Protein AF-A0A914LD58-F1 (afdb_monomer)

Radius of gyration: 24.3 Å; Cα contacts (8 Å, |Δi|>4): 26; chains: 1; bounding box: 59×43×50 Å

Foldseek 3Di:
DVVVCVVVLVPDPVSVVVCVCVVDPVSVVVVVVVVVVVVVVVVPPPPPVVVVVVVVVVVVVVLVVVLVVLVVCLVPVPPPPDDNVVSVVVSVVVVVVSVVVVVVVVVVVVVVVVVVVD

Organism: Meloidogyne incognita (NCBI:txid6306)

Sequence (118 aa):
MYWIIQPIISKSALVTELTYKFAGFERFSSLLFDSLLGILIINSIPTEWQLIENFWKIVFLSIEQLENVINWLTQNPAGLKLNDALNTFLSNFFLYHIHLWKCKEQHIYLHYNILLWI

Structure (mmCIF, N/CA/C/O backbone):
data_AF-A0A914LD58-F1
#
_entry.id   AF-A0A914LD58-F1
#
loop_
_atom_site.group_PDB
_atom_site.id
_atom_site.type_symbol
_atom_site.label_atom_id
_atom_site.label_alt_id
_atom_site.label_comp_id
_atom_site.label_asym_id
_atom_site.label_entity_id
_atom_site.label_seq_id
_atom_site.pdbx_PDB_ins_code
_atom_site.Cartn_x
_atom_site.Cartn_y
_atom_site.Cartn_z
_atom_site.occupancy
_atom_site.B_iso_or_equiv
_atom_site.auth_seq_id
_atom_site.auth_comp_id
_atom_site.auth_asym_id
_atom_site.auth_atom_id
_atom_site.pdbx_PDB_model_num
ATOM 1 N N . MET A 1 1 ? 29.701 -25.593 -34.866 1.00 51.44 1 MET A N 1
ATOM 2 C CA . MET A 1 1 ? 29.161 -25.282 -33.522 1.00 51.44 1 MET A CA 1
ATOM 3 C C . MET A 1 1 ? 27.792 -24.599 -33.587 1.00 51.44 1 MET A C 1
ATOM 5 O O . MET A 1 1 ? 26.864 -25.119 -32.993 1.00 51.44 1 MET A O 1
ATOM 9 N N . TYR A 1 2 ? 27.616 -23.524 -34.367 1.00 51.66 2 TYR A N 1
ATOM 10 C CA . TYR A 1 2 ? 26.344 -22.779 -34.498 1.00 51.66 2 TYR A CA 1
ATOM 11 C C . TYR A 1 2 ? 25.116 -23.631 -34.901 1.00 51.66 2 TYR A C 1
ATOM 13 O O . TYR A 1 2 ? 24.063 -23.547 -34.278 1.00 51.66 2 TYR A O 1
ATOM 21 N N . TRP A 1 3 ? 25.274 -24.530 -35.876 1.00 49.47 3 TRP A N 1
ATOM 22 C CA . TRP A 1 3 ? 24.200 -25.398 -36.387 1.00 49.47 3 TRP A CA 1
ATOM 23 C C . TRP A 1 3 ? 23.708 -26.474 -35.404 1.00 49.47 3 TRP A C 1
ATOM 25 O O . TRP A 1 3 ? 22.612 -26.995 -35.569 1.00 49.47 3 TRP A O 1
ATOM 35 N N . ILE A 1 4 ? 24.493 -26.788 -34.368 1.00 63.50 4 ILE A N 1
ATOM 36 C CA . ILE A 1 4 ? 24.146 -27.808 -33.363 1.00 63.50 4 ILE A CA 1
ATOM 37 C C . ILE A 1 4 ? 23.262 -27.205 -32.259 1.00 63.50 4 ILE A C 1
ATOM 39 O O . ILE A 1 4 ? 22.416 -27.891 -31.694 1.00 63.50 4 ILE A O 1
ATOM 43 N N . ILE A 1 5 ? 23.425 -25.908 -31.971 1.00 60.59 5 ILE A N 1
ATOM 44 C CA . ILE A 1 5 ? 22.775 -25.231 -30.836 1.00 60.59 5 ILE A CA 1
ATOM 45 C C . ILE A 1 5 ? 21.430 -24.599 -31.247 1.00 60.59 5 ILE A C 1
ATOM 47 O O . ILE A 1 5 ? 20.517 -24.497 -30.432 1.00 60.59 5 ILE A O 1
ATOM 51 N N . GLN A 1 6 ? 21.261 -24.241 -32.525 1.00 64.69 6 GLN A N 1
ATOM 52 C CA . GLN A 1 6 ? 20.013 -23.700 -33.091 1.00 64.69 6 GLN A CA 1
ATOM 53 C C . GLN A 1 6 ? 18.728 -24.475 -32.721 1.00 64.69 6 GLN A C 1
ATOM 55 O O . GLN A 1 6 ? 17.790 -23.857 -32.209 1.00 64.69 6 GLN A O 1
ATOM 60 N N . PRO A 1 7 ? 18.654 -25.812 -32.878 1.00 63.00 7 P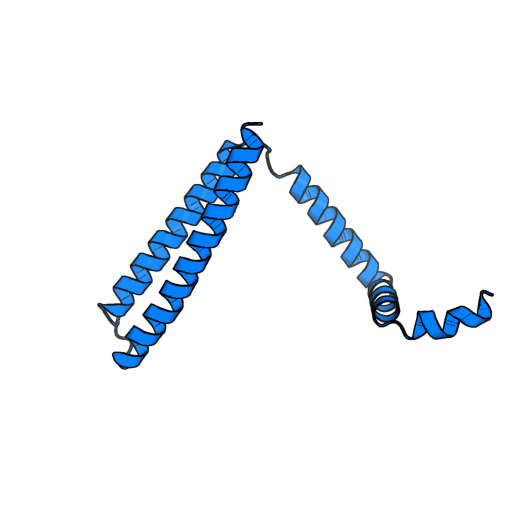RO A N 1
ATOM 61 C CA . PRO A 1 7 ? 17.446 -26.556 -32.519 1.00 63.00 7 PRO A CA 1
ATOM 62 C C . PRO A 1 7 ? 17.159 -26.554 -31.007 1.00 63.00 7 PRO A C 1
ATOM 64 O O . PRO A 1 7 ? 15.997 -26.615 -30.611 1.00 63.00 7 PRO A O 1
ATOM 67 N N . ILE A 1 8 ? 18.185 -26.428 -30.158 1.00 63.69 8 ILE A N 1
ATOM 68 C CA . ILE A 1 8 ? 18.050 -26.366 -28.691 1.00 63.69 8 ILE A CA 1
ATOM 69 C C . ILE A 1 8 ? 17.521 -24.992 -28.258 1.00 63.69 8 ILE A C 1
ATOM 71 O O . ILE A 1 8 ? 16.621 -24.909 -27.425 1.00 63.69 8 ILE A O 1
ATOM 75 N N . ILE A 1 9 ? 18.024 -23.920 -28.877 1.00 59.56 9 ILE A N 1
ATOM 76 C CA . ILE A 1 9 ? 17.591 -22.536 -28.633 1.00 59.56 9 ILE A CA 1
ATOM 77 C C . ILE A 1 9 ? 16.121 -22.351 -29.035 1.00 59.56 9 ILE A C 1
ATOM 79 O O . ILE A 1 9 ? 15.355 -21.762 -28.280 1.00 59.56 9 ILE A O 1
ATOM 83 N N . SER A 1 10 ? 15.694 -22.917 -30.168 1.00 60.00 10 SER A N 1
ATOM 84 C CA . SER A 1 10 ? 14.310 -22.790 -30.661 1.00 60.00 10 SER A CA 1
ATOM 85 C C . SER A 1 10 ? 13.243 -23.494 -29.805 1.00 60.00 10 SER A C 1
ATOM 87 O O . SER A 1 10 ? 12.074 -23.122 -29.867 1.00 60.00 10 SER A O 1
ATOM 89 N N . LYS A 1 11 ? 13.631 -24.488 -28.990 1.00 66.75 11 LYS A N 1
ATOM 90 C CA . LYS A 1 11 ? 12.726 -25.215 -28.077 1.00 66.75 11 LYS A CA 1
ATOM 91 C C . LYS A 1 11 ? 12.609 -24.577 -26.693 1.00 66.75 11 LYS A C 1
ATOM 93 O O . LYS A 1 11 ? 11.804 -25.027 -25.881 1.00 66.75 11 LYS A O 1
ATOM 98 N N . SER A 1 12 ? 13.423 -23.567 -26.398 1.00 77.00 12 SER A N 1
ATOM 99 C CA . SER A 1 12 ? 13.354 -22.850 -25.131 1.00 77.00 12 SER A CA 1
ATOM 100 C C . SER A 1 12 ? 12.117 -21.958 -25.114 1.00 77.00 12 SER A C 1
ATOM 102 O O . SER A 1 12 ? 12.010 -21.038 -25.923 1.00 77.00 12 SER A O 1
ATOM 104 N N . ALA A 1 13 ? 11.215 -22.193 -24.158 1.00 76.94 13 ALA A N 1
ATOM 105 C CA . ALA A 1 13 ? 10.012 -21.383 -23.966 1.00 76.94 13 ALA A CA 1
ATOM 106 C C . ALA A 1 13 ? 10.330 -19.881 -23.847 1.00 76.94 13 ALA A C 1
ATOM 108 O O . ALA A 1 13 ? 9.596 -19.057 -24.380 1.00 76.94 13 ALA A O 1
ATOM 109 N N . LEU A 1 14 ? 11.472 -19.530 -23.241 1.00 75.44 14 LEU A N 1
ATOM 110 C CA . LEU A 1 14 ? 11.944 -18.147 -23.142 1.00 75.44 14 LEU A CA 1
ATOM 111 C C . LEU A 1 14 ? 12.291 -17.543 -24.503 1.00 75.44 14 LEU A C 1
ATOM 113 O O . LEU A 1 14 ? 12.013 -16.375 -24.748 1.00 75.44 14 LEU A O 1
ATOM 117 N N . VAL A 1 15 ? 12.895 -18.320 -25.401 1.00 76.69 15 VAL A N 1
ATOM 118 C CA . VAL A 1 15 ? 13.236 -17.839 -26.746 1.00 76.69 15 VAL A CA 1
ATOM 119 C C . VAL A 1 15 ? 11.965 -17.684 -27.566 1.00 76.69 15 VAL A C 1
ATOM 121 O O . VAL A 1 15 ? 11.799 -16.672 -28.238 1.00 76.69 15 VAL A O 1
ATOM 124 N N . THR A 1 16 ? 11.026 -18.625 -27.463 1.00 79.06 16 THR A N 1
ATOM 125 C CA . THR A 1 16 ? 9.718 -18.497 -28.112 1.00 79.06 16 THR A CA 1
ATOM 126 C C . THR A 1 16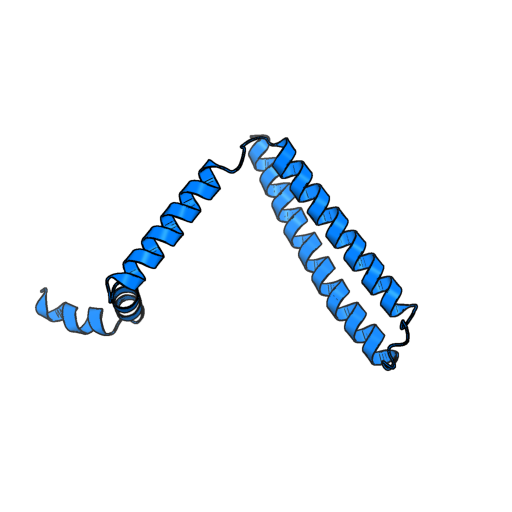 ? 8.958 -17.273 -27.591 1.00 79.06 16 THR A C 1
ATOM 128 O O . THR A 1 16 ? 8.434 -16.495 -28.382 1.00 79.06 16 THR A O 1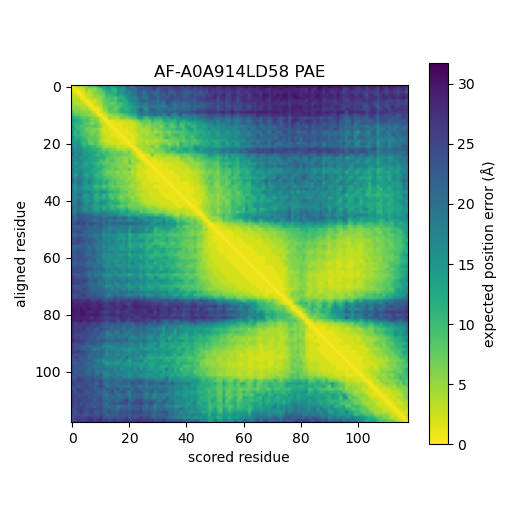
ATOM 131 N N . GLU A 1 17 ? 8.970 -17.027 -26.282 1.00 80.00 17 GLU A N 1
ATOM 132 C CA . GLU A 1 17 ? 8.334 -15.857 -25.674 1.00 80.00 17 GLU A CA 1
ATOM 133 C C . GLU A 1 17 ? 9.008 -14.542 -26.089 1.00 80.00 17 GLU A C 1
ATOM 135 O O . GLU A 1 17 ? 8.321 -13.589 -26.455 1.00 80.00 17 GLU A O 1
ATOM 140 N N . LEU A 1 18 ? 10.342 -14.481 -26.101 1.00 78.12 18 LEU A N 1
ATOM 141 C CA . LEU A 1 18 ? 11.078 -13.304 -26.567 1.00 78.12 18 LEU A CA 1
ATOM 142 C C . LEU A 1 18 ? 10.823 -13.053 -28.053 1.00 78.12 18 LEU A C 1
ATOM 144 O O . LEU A 1 18 ? 10.472 -11.939 -28.431 1.00 78.12 18 LEU A O 1
ATOM 148 N N . THR A 1 19 ? 10.918 -14.082 -28.897 1.00 78.38 19 THR A N 1
ATOM 149 C CA . THR A 1 19 ? 10.607 -13.946 -30.327 1.00 78.38 19 THR A CA 1
ATOM 150 C C . THR A 1 19 ? 9.168 -13.498 -30.550 1.00 78.38 19 THR A C 1
ATOM 152 O O . THR A 1 19 ? 8.949 -12.672 -31.421 1.00 78.38 19 THR A O 1
ATOM 155 N N . TYR A 1 20 ? 8.205 -13.938 -29.733 1.00 79.50 20 TYR A N 1
ATOM 156 C CA . TYR A 1 20 ? 6.813 -13.484 -29.793 1.00 79.50 20 TYR A CA 1
ATOM 157 C C . TYR A 1 20 ? 6.627 -12.030 -29.332 1.00 79.50 20 TYR A C 1
ATOM 159 O O . TYR A 1 20 ? 5.854 -11.286 -29.941 1.00 79.50 20 TYR A O 1
ATOM 167 N N . LYS A 1 21 ? 7.338 -11.606 -28.279 1.00 76.62 21 LYS A N 1
ATOM 168 C CA . LYS A 1 21 ? 7.325 -10.217 -27.786 1.00 76.62 21 LYS A CA 1
ATOM 169 C C . LYS A 1 21 ? 7.945 -9.246 -28.792 1.00 76.62 21 LYS A C 1
ATOM 171 O O . LYS A 1 21 ? 7.446 -8.136 -28.944 1.00 76.62 21 LYS A O 1
ATOM 176 N N . PHE A 1 22 ? 8.972 -9.685 -29.517 1.00 74.00 22 PHE A N 1
ATOM 177 C CA . PHE A 1 22 ? 9.612 -8.926 -30.595 1.00 74.00 22 PHE A CA 1
ATOM 178 C C . PHE A 1 22 ? 9.008 -9.193 -31.987 1.00 74.00 22 PHE A C 1
ATOM 180 O O . PHE A 1 22 ? 9.423 -8.573 -32.967 1.00 74.00 22 PHE A O 1
ATOM 187 N N . ALA A 1 23 ? 8.023 -10.091 -32.100 1.00 73.50 23 ALA A N 1
ATOM 188 C CA . ALA A 1 23 ? 7.347 -10.382 -33.358 1.00 73.50 23 ALA A CA 1
ATOM 189 C C . ALA A 1 23 ? 6.356 -9.261 -33.679 1.00 73.50 23 ALA A C 1
ATOM 191 O O . ALA A 1 23 ? 5.235 -9.224 -33.171 1.00 73.50 23 ALA A O 1
ATOM 192 N N . GLY A 1 24 ? 6.779 -8.360 -34.559 1.00 78.12 24 GLY A N 1
ATOM 193 C CA . GLY A 1 24 ? 5.933 -7.325 -35.136 1.00 78.12 24 GLY A CA 1
ATOM 194 C C . GLY A 1 24 ? 6.243 -5.929 -34.608 1.00 78.12 24 GLY A C 1
ATOM 195 O O . GLY A 1 24 ? 6.438 -5.708 -33.412 1.00 78.12 24 GLY A O 1
ATOM 196 N N . PHE A 1 25 ? 6.251 -4.976 -35.538 1.00 81.12 25 PHE A N 1
ATOM 197 C CA . PHE A 1 25 ? 6.576 -3.576 -35.278 1.00 81.12 25 PHE A CA 1
ATOM 198 C C . PHE A 1 25 ? 5.654 -2.940 -34.223 1.00 81.12 25 PHE A C 1
ATOM 200 O O . PHE A 1 25 ? 6.128 -2.203 -33.364 1.00 81.12 25 PHE A O 1
ATOM 207 N N . GLU A 1 26 ? 4.361 -3.277 -34.219 1.00 84.25 26 GLU A N 1
ATOM 208 C CA . GLU A 1 26 ? 3.390 -2.705 -33.276 1.00 84.25 26 GLU A CA 1
ATOM 209 C C . GLU A 1 26 ? 3.623 -3.127 -31.819 1.00 84.25 26 GLU A C 1
ATOM 211 O O . GLU A 1 26 ? 3.535 -2.302 -30.913 1.00 84.25 26 GLU A O 1
ATOM 216 N N . ARG A 1 27 ? 3.970 -4.394 -31.569 1.00 80.00 27 ARG A N 1
ATOM 217 C CA . ARG A 1 27 ? 4.220 -4.893 -30.204 1.00 80.00 27 ARG A CA 1
ATOM 218 C C . ARG A 1 27 ? 5.520 -4.359 -29.640 1.00 80.00 27 ARG A C 1
ATOM 220 O O . ARG A 1 27 ? 5.571 -3.953 -28.483 1.00 80.00 27 ARG A O 1
ATOM 227 N N . PHE A 1 28 ? 6.550 -4.316 -30.477 1.00 83.88 28 PHE A N 1
ATOM 228 C CA . PHE A 1 28 ? 7.808 -3.686 -30.116 1.00 83.88 28 PHE A CA 1
ATOM 229 C C . PHE A 1 28 ? 7.619 -2.192 -29.822 1.00 83.88 28 PHE A C 1
ATOM 231 O O . PHE A 1 28 ? 8.104 -1.707 -28.804 1.00 83.88 28 PHE A O 1
ATOM 238 N N . SER A 1 29 ? 6.849 -1.487 -30.656 1.00 85.69 29 SER A N 1
ATOM 239 C CA . SER A 1 29 ? 6.450 -0.096 -30.416 1.00 85.69 29 SER A CA 1
ATOM 240 C C . SER A 1 29 ? 5.742 0.057 -29.068 1.00 85.69 29 SER A C 1
ATOM 242 O O . SER A 1 29 ? 6.157 0.880 -28.257 1.00 85.69 29 SER A O 1
ATOM 244 N N . SER A 1 30 ? 4.749 -0.787 -28.767 1.00 89.44 30 SER A N 1
ATOM 245 C CA . SER A 1 30 ? 4.050 -0.765 -27.477 1.00 89.44 30 SER A CA 1
ATOM 246 C C . SER A 1 30 ? 4.994 -0.982 -26.292 1.00 89.44 30 SER A C 1
ATOM 248 O O . SER A 1 30 ? 4.851 -0.296 -25.287 1.00 89.44 30 SER A O 1
ATOM 250 N N . LEU A 1 31 ? 5.960 -1.900 -26.402 1.00 88.88 31 LEU A N 1
ATOM 251 C CA . LEU A 1 31 ? 6.960 -2.147 -25.357 1.00 88.88 31 LEU A CA 1
ATOM 252 C C . LEU A 1 31 ? 7.894 -0.948 -25.159 1.00 88.88 31 LEU A C 1
ATOM 254 O O . LEU A 1 31 ? 8.238 -0.619 -24.025 1.00 88.88 31 LEU A O 1
ATOM 258 N N . LEU A 1 32 ? 8.297 -0.286 -26.247 1.00 91.00 32 LEU A N 1
ATOM 259 C CA . LEU A 1 32 ? 9.105 0.930 -26.173 1.00 91.00 32 LEU A CA 1
ATOM 260 C C . LEU A 1 32 ? 8.327 2.079 -25.541 1.00 91.00 32 LEU A C 1
ATOM 262 O O . LEU A 1 32 ? 8.865 2.752 -24.668 1.00 91.00 32 LEU A O 1
ATOM 266 N N . PHE A 1 33 ? 7.076 2.287 -25.949 1.00 94.81 33 PHE A N 1
ATOM 267 C CA . PHE A 1 33 ? 6.219 3.304 -25.352 1.00 94.81 33 PHE A CA 1
ATOM 268 C C . PHE A 1 33 ? 6.004 3.043 -23.866 1.00 94.81 33 PHE A C 1
ATOM 270 O O . PHE A 1 33 ? 6.206 3.958 -23.080 1.00 94.81 33 PHE A O 1
ATOM 277 N N . ASP A 1 34 ? 5.686 1.811 -23.474 1.00 93.62 34 ASP A N 1
ATOM 278 C CA . ASP A 1 34 ? 5.511 1.432 -22.069 1.00 93.62 34 ASP A CA 1
ATOM 279 C C . ASP A 1 34 ? 6.792 1.674 -21.251 1.00 93.62 34 ASP A C 1
ATOM 281 O O . ASP A 1 34 ? 6.762 2.310 -20.199 1.00 93.62 34 ASP A O 1
ATOM 285 N N . SER A 1 35 ? 7.949 1.287 -21.798 1.00 94.00 35 SER A N 1
ATOM 286 C CA . SER A 1 35 ? 9.249 1.499 -21.148 1.00 94.00 35 SER A CA 1
ATOM 287 C C . SER A 1 35 ? 9.600 2.985 -21.013 1.00 94.00 35 SER A C 1
ATOM 289 O O . SER A 1 35 ? 10.044 3.426 -19.954 1.00 94.00 35 SER A O 1
ATOM 291 N N . LEU A 1 36 ? 9.396 3.778 -22.071 1.00 96.12 36 LEU A N 1
ATOM 292 C CA . LEU A 1 36 ? 9.643 5.222 -22.058 1.00 96.12 36 LEU A CA 1
ATOM 293 C C . LEU A 1 36 ? 8.712 5.930 -21.078 1.00 96.12 36 LEU A C 1
ATOM 295 O O . LEU A 1 36 ? 9.159 6.792 -20.327 1.00 96.12 36 LEU A O 1
ATOM 299 N N . LEU A 1 37 ? 7.437 5.548 -21.058 1.00 95.25 37 LEU A N 1
ATOM 300 C CA . LEU A 1 37 ? 6.437 6.107 -20.158 1.00 95.25 37 LEU A CA 1
ATOM 301 C C . LEU A 1 37 ? 6.787 5.761 -18.702 1.00 95.25 37 LEU A C 1
ATOM 303 O O . LEU A 1 37 ? 6.765 6.648 -17.853 1.00 95.25 37 LEU A O 1
ATOM 307 N N . GLY A 1 38 ? 7.242 4.535 -18.430 1.00 91.81 38 GLY A N 1
ATOM 308 C CA . GLY A 1 38 ? 7.778 4.142 -17.125 1.00 91.81 38 GLY A CA 1
ATOM 309 C C . GLY A 1 38 ? 8.979 4.986 -16.682 1.00 91.81 38 GLY A C 1
ATOM 310 O O . GLY A 1 38 ? 8.998 5.484 -15.558 1.00 91.81 38 GLY A O 1
ATOM 311 N N . ILE A 1 39 ? 9.952 5.221 -17.570 1.00 93.50 39 ILE A N 1
ATOM 312 C CA . ILE A 1 39 ? 11.124 6.068 -17.279 1.00 93.50 39 ILE A CA 1
ATOM 313 C C . ILE A 1 39 ? 10.704 7.522 -17.021 1.00 93.50 39 ILE A C 1
ATOM 315 O O . ILE A 1 39 ? 11.183 8.149 -16.077 1.00 93.50 39 ILE A O 1
ATOM 319 N N . LEU A 1 40 ? 9.793 8.061 -17.834 1.00 92.56 40 LEU A N 1
ATOM 320 C CA . LEU A 1 40 ? 9.267 9.415 -17.662 1.00 92.56 40 LEU A CA 1
ATOM 321 C C . LEU A 1 40 ? 8.521 9.566 -16.335 1.00 92.56 40 LEU A C 1
ATOM 323 O O . LEU A 1 40 ? 8.729 10.563 -15.646 1.00 92.56 40 LEU A O 1
ATOM 327 N N . ILE A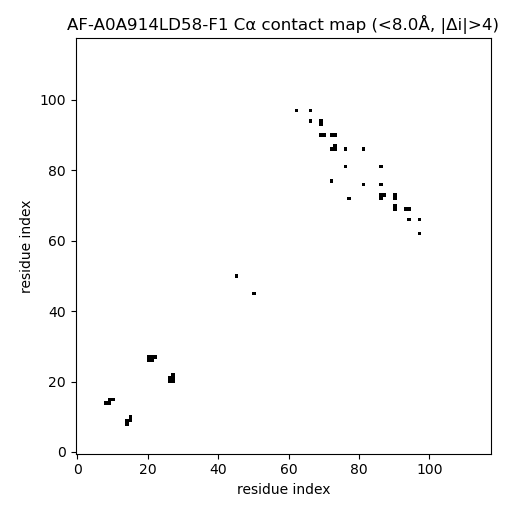 1 41 ? 7.705 8.579 -15.949 1.00 89.25 41 ILE A N 1
ATOM 328 C CA . ILE A 1 41 ? 7.022 8.562 -14.651 1.00 89.25 41 ILE A CA 1
ATOM 329 C C . ILE A 1 41 ? 8.045 8.567 -13.519 1.00 89.25 41 ILE A C 1
ATOM 331 O O . ILE A 1 41 ? 7.952 9.418 -12.642 1.00 89.25 41 ILE A O 1
ATOM 335 N N . ILE A 1 42 ? 9.040 7.675 -13.551 1.00 85.12 42 ILE A N 1
ATOM 336 C CA . ILE A 1 42 ? 10.059 7.584 -12.494 1.00 85.12 42 ILE A CA 1
ATOM 337 C C . ILE A 1 42 ? 10.799 8.915 -12.324 1.00 85.12 42 ILE A C 1
ATOM 339 O O . ILE A 1 42 ? 10.999 9.360 -11.200 1.00 85.12 42 ILE A O 1
ATOM 343 N N . ASN A 1 43 ? 11.138 9.583 -13.427 1.00 82.56 43 ASN A N 1
ATOM 344 C CA . ASN A 1 43 ? 11.806 10.887 -13.393 1.00 82.56 43 ASN A CA 1
ATOM 345 C C . ASN A 1 43 ? 10.885 12.042 -12.967 1.00 82.56 43 ASN A C 1
ATOM 347 O O . ASN A 1 43 ? 11.377 13.098 -12.579 1.00 82.56 43 ASN A O 1
ATOM 351 N N . SER A 1 44 ? 9.566 11.864 -13.074 1.00 79.88 44 SER A N 1
ATOM 352 C CA . SER A 1 44 ? 8.565 12.866 -12.691 1.00 79.88 44 SER A CA 1
ATOM 353 C C . SER A 1 44 ? 8.100 12.717 -11.244 1.00 79.88 44 SER A C 1
ATOM 355 O O . SER A 1 44 ? 7.471 13.638 -10.726 1.00 79.88 44 SER A O 1
ATOM 357 N N . ILE A 1 45 ? 8.375 11.580 -10.589 1.00 78.75 45 ILE A N 1
ATOM 358 C CA . ILE A 1 45 ? 8.104 11.403 -9.160 1.00 78.75 45 ILE A CA 1
ATOM 359 C C . ILE A 1 45 ? 9.001 12.392 -8.411 1.00 78.75 45 ILE A C 1
ATOM 361 O O . ILE A 1 45 ? 10.227 12.264 -8.474 1.00 78.75 45 ILE A O 1
ATOM 365 N N . PRO A 1 46 ? 8.428 13.384 -7.707 1.00 70.38 46 PRO A N 1
ATOM 366 C CA . PRO A 1 46 ? 9.240 14.324 -6.962 1.00 70.38 46 PRO A CA 1
ATOM 367 C C . PRO A 1 46 ? 9.955 13.548 -5.860 1.00 70.38 46 PRO A C 1
ATOM 369 O O . PRO A 1 46 ? 9.328 12.833 -5.080 1.00 70.38 46 PRO A O 1
ATOM 372 N N . THR A 1 47 ? 11.271 13.707 -5.773 1.00 69.25 47 THR A N 1
ATOM 373 C CA . THR A 1 47 ? 12.110 13.150 -4.699 1.00 69.25 47 THR A CA 1
ATOM 374 C C . THR A 1 47 ? 11.848 13.799 -3.340 1.00 69.25 47 THR A C 1
ATOM 376 O O . THR A 1 47 ? 12.538 13.508 -2.365 1.00 69.25 47 THR A O 1
ATOM 379 N N . GLU A 1 48 ? 10.852 14.682 -3.254 1.00 75.25 48 GLU A N 1
ATOM 380 C CA . GLU A 1 48 ? 10.397 15.286 -2.015 1.00 75.25 48 GLU A CA 1
ATOM 381 C C . GLU A 1 48 ? 9.855 14.198 -1.083 1.00 75.25 48 GLU A C 1
ATOM 383 O O . GLU A 1 48 ? 8.730 13.717 -1.227 1.00 75.25 48 GLU A O 1
ATOM 388 N N . TRP A 1 49 ? 10.670 13.830 -0.094 1.00 69.06 49 TRP A N 1
ATOM 389 C CA . TRP A 1 49 ? 10.359 12.834 0.933 1.00 69.06 49 TRP A CA 1
ATOM 390 C C . TRP A 1 49 ? 8.984 13.039 1.583 1.00 69.06 49 TRP A C 1
ATOM 392 O O . TRP A 1 49 ? 8.293 12.067 1.880 1.00 69.06 49 TRP A O 1
ATOM 402 N N . GLN A 1 50 ? 8.531 14.290 1.701 1.00 72.25 50 GLN A N 1
ATOM 403 C CA . GLN A 1 50 ? 7.204 14.633 2.216 1.00 72.25 50 GLN A CA 1
ATOM 404 C C . GLN A 1 50 ? 6.048 14.059 1.389 1.00 72.25 50 GLN A C 1
ATOM 406 O O . GLN A 1 50 ? 5.023 13.696 1.961 1.00 72.25 50 GLN A O 1
ATOM 411 N N . LEU A 1 51 ? 6.169 13.948 0.062 1.00 76.50 51 LEU A N 1
ATOM 412 C CA . LEU A 1 51 ? 5.113 13.350 -0.762 1.00 76.50 51 LEU A CA 1
ATOM 413 C C . LEU A 1 51 ? 5.022 11.841 -0.550 1.00 76.50 51 LEU A C 1
ATOM 415 O O . LEU A 1 51 ? 3.919 11.304 -0.491 1.00 76.50 51 LEU A O 1
ATOM 419 N N . ILE A 1 52 ? 6.165 11.173 -0.386 1.00 77.94 52 ILE A N 1
ATOM 420 C CA . ILE A 1 52 ? 6.231 9.736 -0.098 1.00 77.94 52 ILE A CA 1
ATOM 421 C C . ILE A 1 52 ? 5.651 9.457 1.292 1.00 77.94 52 ILE A C 1
ATOM 423 O O . ILE A 1 52 ? 4.813 8.570 1.441 1.00 77.94 52 ILE A O 1
ATOM 427 N N . GLU A 1 53 ? 6.023 10.247 2.301 1.00 79.31 53 GLU A N 1
ATOM 428 C CA . GLU A 1 53 ? 5.457 10.144 3.651 1.00 79.31 53 GLU A CA 1
ATOM 429 C C . GLU A 1 53 ? 3.945 10.405 3.666 1.00 79.31 53 GLU A C 1
ATOM 431 O O . GLU A 1 53 ? 3.186 9.639 4.263 1.00 79.31 53 GLU A O 1
ATOM 436 N N . ASN A 1 54 ? 3.484 11.447 2.968 1.00 83.75 54 ASN A N 1
ATOM 437 C CA . ASN A 1 54 ? 2.060 11.759 2.861 1.00 83.75 54 ASN A CA 1
ATOM 438 C C . ASN A 1 54 ? 1.287 10.661 2.125 1.00 83.75 54 ASN A C 1
ATOM 440 O O . ASN A 1 54 ? 0.188 10.308 2.548 1.00 83.75 54 ASN A O 1
ATOM 444 N N . PHE A 1 55 ? 1.856 10.094 1.060 1.00 84.00 55 PHE A N 1
ATOM 445 C CA . PHE A 1 55 ? 1.272 8.962 0.350 1.00 84.00 55 PHE A CA 1
ATOM 446 C C . PHE A 1 55 ? 1.086 7.767 1.286 1.00 84.00 55 PHE A C 1
ATOM 448 O O . PHE A 1 55 ? -0.029 7.260 1.413 1.00 84.00 55 PHE A O 1
ATOM 455 N N . TRP A 1 56 ? 2.135 7.370 2.011 1.00 82.88 56 TRP A N 1
ATOM 456 C CA . TRP A 1 56 ? 2.045 6.276 2.979 1.00 82.88 56 TRP A CA 1
ATOM 457 C C . TRP A 1 56 ? 1.020 6.563 4.071 1.00 82.88 56 TRP A C 1
ATOM 459 O O . TRP A 1 56 ? 0.214 5.696 4.401 1.00 82.88 56 TRP A O 1
ATOM 469 N N . LYS A 1 57 ? 0.975 7.794 4.584 1.00 85.88 57 LYS A N 1
ATOM 470 C CA . LYS A 1 57 ? -0.032 8.212 5.564 1.00 85.88 57 LYS A CA 1
ATOM 471 C C . LYS A 1 57 ? -1.458 8.043 5.031 1.00 85.88 57 LYS A C 1
ATOM 473 O O . LYS A 1 57 ? -2.317 7.544 5.753 1.00 85.88 57 LYS A O 1
ATOM 478 N N . ILE A 1 58 ? -1.713 8.425 3.780 1.00 89.12 58 ILE A N 1
ATOM 479 C CA . ILE A 1 58 ? -3.023 8.254 3.131 1.00 89.12 58 ILE A CA 1
ATOM 480 C C . ILE A 1 58 ? -3.357 6.767 2.954 1.00 89.12 58 ILE A C 1
ATOM 482 O O . ILE A 1 58 ? -4.496 6.368 3.206 1.00 89.12 58 ILE A O 1
ATOM 486 N N . VAL A 1 59 ? -2.380 5.939 2.573 1.00 87.75 59 VAL A N 1
ATOM 487 C CA . VAL A 1 59 ? -2.552 4.482 2.462 1.00 87.75 59 VAL A CA 1
ATOM 488 C C . VAL A 1 59 ? -2.942 3.881 3.814 1.00 87.75 59 VAL A C 1
ATOM 490 O O . VAL A 1 59 ? -3.962 3.199 3.898 1.00 87.75 59 VAL A O 1
ATOM 493 N N . PHE A 1 60 ? -2.223 4.207 4.892 1.00 87.06 60 PHE A N 1
ATOM 494 C CA . PHE A 1 60 ? -2.539 3.709 6.235 1.00 87.06 60 PHE A CA 1
ATOM 495 C C . PHE A 1 60 ? -3.925 4.142 6.716 1.00 87.06 60 PHE A C 1
ATOM 497 O O . PHE A 1 60 ? -4.684 3.310 7.215 1.00 87.06 60 PHE A O 1
ATOM 504 N N . LEU A 1 61 ? -4.285 5.413 6.511 1.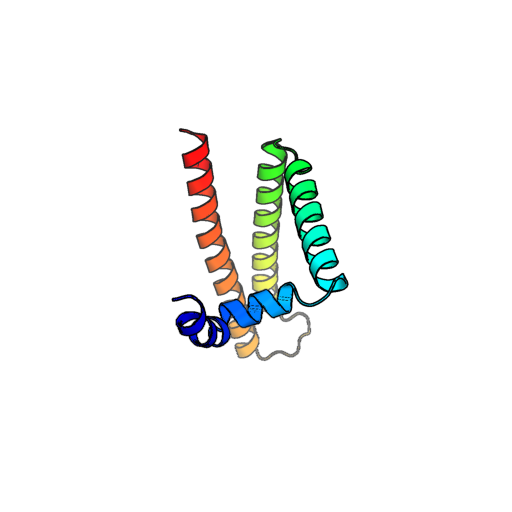00 91.12 61 LEU A N 1
ATOM 505 C CA . LEU A 1 61 ? -5.622 5.917 6.835 1.00 91.12 61 LEU A CA 1
ATOM 506 C C . LEU A 1 61 ? -6.712 5.166 6.059 1.00 91.12 61 LEU A C 1
ATOM 508 O O . LEU A 1 61 ? -7.760 4.846 6.616 1.00 91.12 61 LEU A O 1
ATOM 512 N N . SER A 1 62 ? -6.462 4.843 4.790 1.00 90.31 62 SER A N 1
ATOM 513 C CA . SER A 1 62 ? -7.408 4.096 3.954 1.00 90.31 62 SER A CA 1
ATOM 514 C C . SER A 1 62 ? -7.582 2.654 4.441 1.00 90.31 62 SER A C 1
ATOM 516 O O . SER A 1 62 ? -8.703 2.148 4.485 1.00 90.31 62 SER A O 1
ATOM 518 N N . ILE A 1 63 ? -6.492 1.998 4.852 1.00 90.44 63 ILE A N 1
ATOM 519 C CA . ILE A 1 63 ? -6.528 0.642 5.415 1.00 90.44 63 ILE A CA 1
ATOM 520 C C . ILE A 1 63 ? -7.311 0.623 6.737 1.00 90.44 63 ILE A C 1
ATOM 522 O O . ILE A 1 63 ? -8.125 -0.273 6.958 1.00 90.44 63 ILE A O 1
ATOM 526 N N . GLU A 1 64 ? -7.100 1.611 7.607 1.00 90.56 64 GLU A N 1
ATOM 527 C CA . GLU A 1 64 ? -7.834 1.740 8.871 1.00 90.56 64 GLU A CA 1
ATOM 528 C C . GLU A 1 64 ? -9.333 1.981 8.640 1.00 90.56 64 GLU A C 1
ATOM 530 O O . GLU A 1 64 ? -10.180 1.345 9.270 1.00 90.56 64 GLU A O 1
ATOM 535 N N . GLN A 1 65 ? -9.684 2.846 7.686 1.00 91.88 65 GLN A N 1
ATOM 536 C CA . GLN A 1 65 ? -11.078 3.062 7.298 1.00 91.88 65 GLN A CA 1
ATOM 537 C C . GLN A 1 65 ? -11.725 1.787 6.752 1.00 91.88 65 GLN A C 1
ATOM 539 O O . GLN A 1 65 ? -12.867 1.488 7.097 1.00 91.88 65 GLN A O 1
ATOM 544 N N . LEU A 1 66 ? -11.001 1.015 5.940 1.00 91.38 66 LEU A N 1
ATOM 545 C CA . LEU A 1 66 ? -11.497 -0.246 5.401 1.00 91.38 66 LEU A CA 1
ATOM 546 C C . LEU A 1 66 ? -11.781 -1.266 6.513 1.00 91.38 66 LEU A C 1
ATOM 548 O O . LEU A 1 66 ? -12.837 -1.898 6.511 1.00 91.38 66 LEU A O 1
ATOM 552 N N . GLU A 1 67 ? -10.880 -1.390 7.489 1.00 90.88 67 GLU A N 1
ATOM 553 C CA . GLU A 1 67 ? -11.076 -2.242 8.666 1.00 90.88 67 GLU A CA 1
ATOM 554 C C . GLU A 1 67 ? -12.318 -1.826 9.466 1.00 90.88 67 GLU A C 1
ATOM 556 O O . GLU A 1 67 ? -13.150 -2.667 9.814 1.00 90.88 67 GLU A O 1
ATOM 561 N N . ASN A 1 68 ? -12.502 -0.521 9.681 1.00 90.12 68 ASN A N 1
ATOM 562 C CA . ASN A 1 68 ? -13.676 0.019 10.364 1.00 90.12 68 ASN A CA 1
ATOM 563 C C . ASN A 1 68 ? -14.980 -0.288 9.616 1.00 90.12 68 ASN A C 1
ATOM 565 O O . ASN A 1 68 ? -15.972 -0.657 10.244 1.00 90.12 68 ASN A O 1
ATOM 569 N N . VAL A 1 69 ? -14.987 -0.190 8.283 1.00 89.19 69 VAL A N 1
ATOM 570 C CA . VAL A 1 69 ? -16.155 -0.536 7.458 1.00 89.19 69 VAL A CA 1
ATOM 571 C C . VAL A 1 69 ? -16.481 -2.025 7.555 1.00 89.19 69 VAL A C 1
ATOM 573 O O . VAL A 1 69 ? -17.649 -2.380 7.698 1.00 89.19 69 VAL A O 1
ATOM 576 N N . ILE A 1 70 ? -15.480 -2.905 7.521 1.00 88.19 70 ILE A N 1
ATOM 577 C CA . ILE A 1 70 ? -15.697 -4.355 7.641 1.00 88.19 70 ILE A CA 1
ATOM 578 C C . ILE A 1 70 ? -16.239 -4.710 9.029 1.00 88.19 70 ILE A C 1
ATOM 580 O O . ILE A 1 70 ? -17.223 -5.446 9.144 1.00 88.19 70 ILE A O 1
ATOM 584 N N . ASN A 1 71 ? -15.660 -4.136 10.084 1.00 86.44 71 ASN A N 1
ATOM 585 C CA . ASN A 1 71 ? -16.154 -4.303 11.449 1.00 86.44 71 ASN A CA 1
ATOM 586 C C . ASN A 1 71 ? -17.599 -3.807 11.582 1.00 86.44 71 ASN A C 1
ATOM 588 O O . ASN A 1 71 ? -18.440 -4.495 12.165 1.00 86.44 71 ASN A O 1
ATOM 592 N N . TRP A 1 72 ? -17.919 -2.663 10.973 1.00 85.25 72 TRP A N 1
ATOM 593 C CA . TRP A 1 72 ? -19.277 -2.135 10.950 1.00 85.25 72 TRP A CA 1
ATOM 594 C C . TRP A 1 72 ? -20.248 -3.050 10.194 1.00 85.25 72 TRP A C 1
ATOM 596 O O . TRP A 1 72 ? -21.316 -3.345 10.721 1.00 85.25 72 TRP A O 1
ATOM 606 N N . LEU A 1 73 ? -19.871 -3.568 9.019 1.00 81.31 73 LEU A N 1
ATOM 607 C CA . LEU A 1 73 ? -20.688 -4.508 8.234 1.00 81.31 73 LEU A CA 1
ATOM 608 C C . LEU A 1 73 ? -20.944 -5.828 8.967 1.00 81.31 73 LEU A C 1
ATOM 610 O O . LEU A 1 73 ? -21.975 -6.465 8.756 1.00 81.31 73 LEU A O 1
ATOM 614 N N . THR A 1 74 ? -20.021 -6.229 9.840 1.00 82.75 74 THR A N 1
ATOM 615 C CA . THR A 1 74 ? -20.163 -7.422 10.684 1.00 82.75 74 THR A CA 1
ATOM 616 C C . THR A 1 74 ? -21.222 -7.219 11.763 1.00 82.75 74 THR A C 1
ATOM 618 O O . THR A 1 74 ? -21.990 -8.131 12.052 1.00 82.75 74 THR A O 1
ATOM 621 N N . GLN A 1 75 ? -21.256 -6.025 12.362 1.00 79.19 75 GLN A N 1
ATOM 622 C CA . GLN A 1 75 ? -22.159 -5.677 13.464 1.00 79.19 75 GLN A CA 1
ATOM 623 C C . GLN A 1 75 ? -23.530 -5.199 12.971 1.00 79.19 75 GLN A C 1
ATOM 625 O O . GLN A 1 75 ? -24.533 -5.398 13.649 1.00 79.19 75 GLN A O 1
ATOM 630 N N . ASN A 1 76 ? -23.575 -4.579 11.792 1.00 74.25 76 ASN A N 1
ATOM 631 C CA . ASN A 1 76 ? -24.771 -4.038 11.166 1.00 74.25 76 ASN A CA 1
ATOM 632 C C . ASN A 1 76 ? -24.863 -4.562 9.725 1.00 74.25 76 ASN A C 1
ATOM 634 O O . ASN A 1 76 ? -24.324 -3.932 8.809 1.00 74.25 76 ASN A O 1
ATOM 638 N N . PRO A 1 77 ? -25.547 -5.696 9.485 1.00 65.81 77 PRO A N 1
ATOM 639 C CA . PRO A 1 77 ? -25.828 -6.151 8.132 1.00 65.81 77 PRO A CA 1
ATOM 640 C C . PRO A 1 77 ? -26.761 -5.114 7.507 1.00 65.81 77 PRO A C 1
AT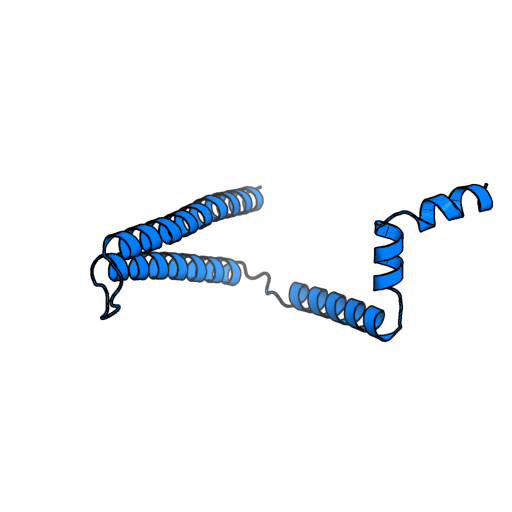OM 642 O O . PRO A 1 77 ? -27.945 -5.076 7.822 1.00 65.81 77 PRO A O 1
ATOM 645 N N . ALA A 1 78 ? -26.209 -4.215 6.692 1.00 64.62 78 AL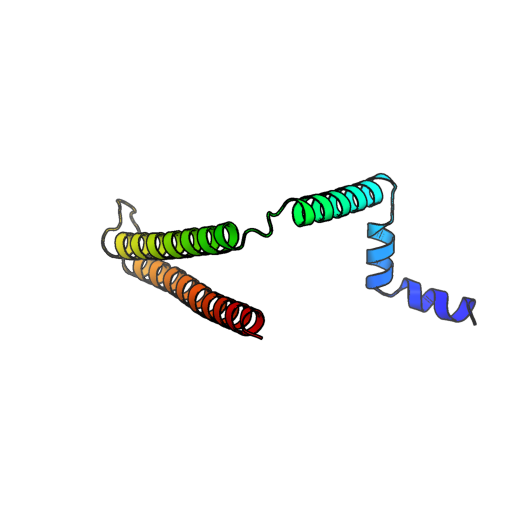A A N 1
ATOM 646 C CA . ALA A 1 78 ? -26.825 -2.992 6.171 1.00 64.62 78 ALA A CA 1
ATOM 647 C C . ALA A 1 78 ? -28.029 -3.229 5.225 1.00 64.62 78 ALA A C 1
ATOM 649 O O . ALA A 1 78 ? -28.040 -2.784 4.082 1.00 64.62 78 ALA A O 1
ATOM 650 N N . GLY A 1 79 ? -29.028 -3.999 5.657 1.00 62.69 79 GLY A N 1
ATOM 651 C CA . GLY A 1 79 ? -30.125 -4.507 4.832 1.00 62.69 79 GLY A CA 1
ATOM 652 C C . GLY A 1 79 ? -29.731 -5.650 3.888 1.00 62.69 79 GLY A C 1
ATOM 653 O O . GLY A 1 79 ? -30.596 -6.199 3.207 1.00 62.69 79 GLY A O 1
ATOM 654 N N . LEU A 1 80 ? -28.455 -6.051 3.849 1.00 60.09 80 LEU A N 1
ATOM 655 C CA . LEU A 1 80 ? -28.013 -7.247 3.133 1.00 60.09 80 LEU A CA 1
ATOM 656 C C . LEU A 1 80 ? -28.546 -8.485 3.860 1.00 60.09 80 LEU A C 1
ATOM 658 O O . LEU A 1 80 ? -28.146 -8.772 4.984 1.00 60.09 80 LEU A O 1
ATOM 662 N N . LYS A 1 81 ? -29.438 -9.234 3.202 1.00 64.94 81 LYS A N 1
ATOM 663 C CA . LYS A 1 81 ? -29.979 -10.521 3.673 1.00 64.94 81 LYS A CA 1
ATOM 664 C C . LYS A 1 81 ? -28.913 -11.624 3.572 1.00 64.94 81 LYS A C 1
ATOM 666 O O . LYS A 1 81 ? -29.084 -12.612 2.863 1.00 64.94 81 LYS A O 1
ATOM 671 N N . LEU A 1 82 ? -27.775 -11.410 4.217 1.00 62.31 82 LEU A N 1
ATOM 672 C CA . LEU A 1 82 ? -26.701 -12.378 4.371 1.00 62.31 82 LEU A CA 1
ATOM 673 C C . LEU A 1 82 ? -26.928 -13.127 5.685 1.00 62.31 82 LEU A C 1
ATOM 675 O O . LEU A 1 82 ? -27.342 -12.543 6.680 1.00 62.31 82 LEU A O 1
ATOM 679 N N . ASN A 1 83 ? -26.692 -14.435 5.671 1.00 75.81 83 ASN A N 1
ATOM 680 C CA . ASN A 1 83 ? -26.691 -15.250 6.882 1.00 75.81 83 ASN A CA 1
ATOM 681 C C . ASN A 1 83 ? -25.584 -14.744 7.827 1.00 75.81 83 ASN A C 1
ATOM 683 O O . ASN A 1 83 ? -24.470 -14.505 7.359 1.00 75.81 83 ASN A O 1
ATOM 687 N N . ASP A 1 84 ? -25.866 -14.622 9.125 1.00 78.50 84 ASP A N 1
ATOM 688 C CA . ASP A 1 84 ? -24.900 -14.180 10.142 1.00 78.50 84 ASP A CA 1
ATOM 689 C C . ASP A 1 84 ? -23.574 -14.952 10.058 1.00 78.50 84 ASP A C 1
ATOM 691 O O . ASP A 1 84 ? -22.500 -14.354 10.059 1.00 78.50 84 ASP A O 1
ATOM 695 N N . ALA A 1 85 ? -23.634 -16.273 9.855 1.00 79.44 85 ALA A N 1
ATOM 696 C CA . ALA A 1 85 ? -22.446 -17.113 9.708 1.00 79.44 85 ALA A CA 1
ATOM 697 C C . ALA A 1 85 ? -21.605 -16.747 8.470 1.00 79.44 85 ALA A C 1
ATOM 699 O O . ALA A 1 85 ? -20.374 -16.779 8.515 1.00 79.44 85 ALA A O 1
ATOM 700 N N . LEU A 1 86 ? -22.261 -16.372 7.367 1.00 78.94 86 LEU A N 1
ATOM 701 C CA . LEU A 1 86 ? -21.591 -15.939 6.142 1.00 78.94 86 LEU A CA 1
ATOM 702 C C . LEU A 1 86 ? -20.981 -14.543 6.312 1.00 78.94 86 LEU A C 1
ATOM 704 O O . LEU A 1 86 ? -19.869 -14.310 5.847 1.00 78.94 86 LEU A O 1
ATOM 708 N N . ASN A 1 87 ? -21.677 -13.636 7.000 1.00 82.44 87 ASN A N 1
ATOM 709 C CA . ASN A 1 87 ? -21.190 -12.282 7.245 1.00 82.44 87 ASN A CA 1
ATOM 710 C C . ASN A 1 87 ? -19.951 -12.295 8.162 1.00 82.44 87 ASN A C 1
ATOM 712 O O . ASN A 1 87 ? -18.950 -11.643 7.871 1.00 82.44 87 ASN A O 1
ATOM 716 N N . THR A 1 88 ? -19.960 -13.126 9.210 1.00 84.25 88 THR A N 1
ATOM 717 C CA . THR A 1 88 ? -18.789 -13.354 10.072 1.00 84.25 88 THR A CA 1
ATOM 718 C C . THR A 1 88 ? -17.628 -13.994 9.314 1.00 84.25 88 THR A C 1
ATOM 720 O O . THR A 1 88 ? -16.488 -13.558 9.461 1.00 84.25 88 THR A O 1
ATOM 723 N N . PHE A 1 89 ? -17.891 -15.006 8.480 1.00 87.06 89 PHE A N 1
ATOM 724 C CA . PHE A 1 89 ? -16.844 -15.631 7.670 1.00 87.06 89 PHE A CA 1
ATOM 725 C C . PHE A 1 89 ? -16.189 -14.626 6.714 1.00 87.06 89 PHE A C 1
ATOM 727 O O . PHE A 1 89 ? -14.963 -14.554 6.637 1.00 87.06 89 PHE A O 1
ATOM 734 N N . LEU A 1 90 ? -17.000 -13.827 6.018 1.00 85.50 90 LEU A N 1
ATOM 735 C CA . LEU A 1 90 ? -16.525 -12.844 5.051 1.00 85.50 90 LEU A CA 1
ATOM 736 C C . LEU A 1 90 ? -15.740 -11.712 5.731 1.00 85.50 90 LEU A C 1
ATOM 738 O O . LEU A 1 90 ? -14.680 -11.318 5.247 1.00 85.50 90 LEU A O 1
ATOM 742 N N . SER A 1 91 ? -16.219 -11.244 6.885 1.00 88.56 91 SER A N 1
ATOM 743 C CA . SER A 1 91 ? -15.502 -10.282 7.720 1.00 88.56 91 SER A CA 1
ATOM 744 C C . SER A 1 91 ? -14.133 -10.807 8.147 1.00 88.56 91 SER A C 1
ATOM 746 O O . SER A 1 91 ? -13.116 -10.177 7.862 1.00 88.56 91 SER A O 1
ATOM 748 N N . ASN A 1 92 ? -14.075 -12.014 8.717 1.00 90.12 92 ASN A N 1
ATOM 749 C CA . ASN A 1 92 ? -12.817 -12.637 9.129 1.00 90.12 92 ASN A CA 1
ATOM 750 C C . ASN A 1 92 ? -11.853 -12.834 7.951 1.00 90.12 92 ASN A C 1
ATOM 752 O O . ASN A 1 92 ? -10.651 -12.611 8.096 1.00 90.12 92 ASN A O 1
ATOM 756 N N . PHE A 1 93 ? -12.367 -13.215 6.778 1.00 90.88 93 PHE A N 1
ATOM 757 C CA . PHE A 1 93 ? -11.567 -13.343 5.564 1.00 90.88 93 PHE A CA 1
ATOM 758 C C . PHE A 1 93 ? -10.913 -12.011 5.171 1.00 90.88 93 PHE A C 1
ATOM 760 O O . PHE A 1 93 ? -9.705 -11.973 4.931 1.00 90.88 93 PHE A O 1
ATOM 767 N N . PHE A 1 94 ? -11.670 -10.911 5.129 1.00 90.50 94 PHE A N 1
ATOM 768 C CA . PHE A 1 94 ? -11.120 -9.607 4.754 1.00 90.50 94 PHE A CA 1
ATOM 769 C C . PHE A 1 94 ? -10.207 -9.011 5.832 1.00 90.50 94 PHE A C 1
ATOM 771 O O . PHE A 1 94 ? -9.134 -8.508 5.499 1.00 90.50 94 PHE A O 1
ATOM 778 N N . LEU A 1 95 ? -10.569 -9.129 7.112 1.00 91.75 95 LEU A N 1
ATOM 779 C CA . LEU A 1 95 ? -9.735 -8.678 8.232 1.00 91.75 95 LEU A CA 1
ATOM 780 C C . LEU A 1 95 ? -8.382 -9.395 8.256 1.00 91.75 95 LEU A C 1
ATOM 782 O O . LEU A 1 95 ? -7.352 -8.763 8.485 1.00 91.75 95 LEU A O 1
ATOM 786 N N . TYR A 1 96 ? -8.358 -10.694 7.947 1.00 93.06 96 TYR A N 1
ATOM 787 C CA . TYR A 1 96 ? -7.111 -11.443 7.822 1.00 93.06 96 TYR A CA 1
ATOM 788 C C . TYR A 1 96 ? -6.202 -10.884 6.716 1.00 93.06 96 TYR A C 1
ATOM 790 O O . TYR A 1 96 ? -5.001 -10.711 6.928 1.00 93.06 96 TYR A O 1
ATOM 798 N N . HIS A 1 97 ? -6.758 -10.542 5.551 1.00 89.69 97 HIS A N 1
ATOM 799 C CA . HIS A 1 97 ? -5.975 -9.953 4.459 1.00 89.69 97 HIS A CA 1
ATOM 800 C C . HIS A 1 97 ? -5.445 -8.559 4.816 1.00 89.69 97 HIS A C 1
ATOM 802 O O . HIS A 1 97 ? -4.282 -8.267 4.541 1.00 89.69 97 HIS A O 1
ATOM 808 N N . ILE A 1 98 ? -6.246 -7.735 5.496 1.00 90.06 98 ILE A N 1
ATOM 809 C CA . ILE A 1 98 ? -5.808 -6.428 6.009 1.00 90.06 98 ILE A CA 1
ATOM 810 C C . ILE A 1 98 ? -4.667 -6.589 7.017 1.00 90.06 98 ILE A C 1
ATOM 812 O O . ILE A 1 98 ? -3.677 -5.860 6.949 1.00 90.06 98 ILE A O 1
ATOM 816 N N . HIS A 1 99 ? -4.760 -7.569 7.919 1.00 89.31 99 HIS A N 1
ATOM 817 C CA . HIS A 1 99 ? -3.690 -7.876 8.865 1.00 89.31 99 HIS A CA 1
ATOM 818 C C . HIS A 1 99 ? -2.382 -8.244 8.147 1.00 89.31 99 HIS A C 1
ATOM 820 O O . HIS A 1 99 ? -1.319 -7.718 8.482 1.00 89.31 99 HIS A O 1
ATOM 826 N N . LEU A 1 100 ? -2.454 -9.087 7.111 1.00 88.00 100 LEU A N 1
ATOM 827 C CA . LEU A 1 100 ? -1.288 -9.438 6.298 1.00 88.00 100 LEU A CA 1
ATOM 828 C C . LEU A 1 100 ? -0.679 -8.223 5.583 1.00 88.00 100 LEU A C 1
ATOM 830 O O . LEU A 1 100 ? 0.547 -8.102 5.535 1.00 88.00 100 LEU A O 1
ATOM 834 N N . TRP A 1 101 ? -1.506 -7.322 5.045 1.00 85.94 101 TRP A N 1
ATOM 835 C CA . TRP A 1 101 ? -1.032 -6.087 4.412 1.00 85.94 101 TRP A CA 1
ATOM 836 C C . TRP A 1 101 ? -0.289 -5.199 5.407 1.00 85.94 101 TRP A C 1
ATOM 838 O O . TRP A 1 101 ? 0.858 -4.839 5.142 1.00 85.94 101 TRP A O 1
ATOM 848 N N . LYS A 1 102 ? -0.862 -4.972 6.595 1.00 85.00 102 LYS A N 1
ATOM 849 C CA . LYS A 1 102 ? -0.213 -4.209 7.673 1.00 85.00 102 LYS A CA 1
ATOM 850 C C . LYS A 1 102 ? 1.137 -4.808 8.076 1.00 85.00 102 LYS A C 1
ATOM 852 O O . LYS A 1 102 ? 2.123 -4.080 8.179 1.00 85.00 102 LYS A O 1
ATOM 857 N N . CYS A 1 103 ? 1.222 -6.130 8.249 1.00 83.56 103 CYS A N 1
ATOM 858 C CA . CYS A 1 103 ? 2.485 -6.797 8.585 1.00 83.56 103 CYS A CA 1
ATOM 859 C C . CYS A 1 103 ? 3.555 -6.621 7.499 1.00 83.56 103 CYS A C 1
ATOM 861 O O . CYS A 1 103 ? 4.720 -6.359 7.809 1.00 83.56 103 CYS A O 1
ATOM 863 N N . LYS A 1 104 ? 3.179 -6.761 6.223 1.00 77.38 104 LYS A N 1
ATOM 864 C CA . LYS A 1 104 ? 4.118 -6.630 5.104 1.00 77.38 104 LYS A CA 1
ATOM 865 C C . LYS A 1 104 ? 4.589 -5.186 4.927 1.00 77.38 104 LYS A C 1
ATOM 867 O O . LYS A 1 104 ? 5.778 -4.955 4.718 1.00 77.38 104 LYS A O 1
ATOM 872 N N . GLU A 1 105 ? 3.684 -4.223 5.050 1.00 69.50 105 GLU A N 1
ATOM 873 C CA . GLU A 1 105 ? 3.996 -2.796 4.949 1.00 69.50 105 GLU A CA 1
ATOM 874 C C . GL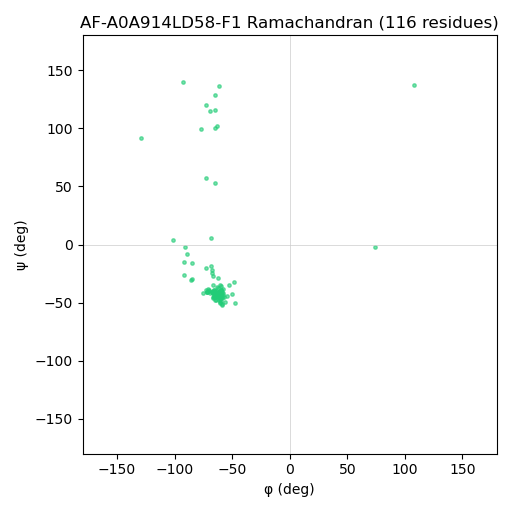U A 1 105 ? 4.883 -2.317 6.094 1.00 69.50 105 GLU A C 1
ATOM 876 O O . GLU A 1 105 ? 5.848 -1.597 5.852 1.00 69.50 105 GLU A O 1
ATOM 881 N N . GLN A 1 106 ? 4.641 -2.771 7.325 1.00 73.19 106 GLN A N 1
ATOM 882 C CA . GLN A 1 106 ? 5.481 -2.406 8.463 1.00 73.19 106 GLN A CA 1
ATOM 883 C C . GLN A 1 106 ? 6.927 -2.885 8.290 1.00 73.19 106 GLN A C 1
ATOM 885 O O . GLN A 1 106 ? 7.864 -2.153 8.612 1.00 73.19 106 GLN A O 1
ATOM 890 N N . HIS A 1 107 ? 7.123 -4.073 7.715 1.00 71.44 107 HIS A N 1
ATOM 891 C CA . HIS A 1 107 ? 8.454 -4.565 7.368 1.00 71.44 107 HIS A CA 1
ATOM 892 C C . HIS A 1 107 ? 9.129 -3.706 6.284 1.00 71.44 107 HIS A C 1
ATOM 894 O O . HIS A 1 107 ? 10.319 -3.411 6.381 1.00 71.44 107 HIS A O 1
ATOM 900 N N . ILE A 1 108 ? 8.378 -3.271 5.266 1.00 71.00 108 ILE A N 1
ATOM 901 C CA . ILE A 1 108 ? 8.881 -2.385 4.205 1.00 71.00 108 ILE A CA 1
ATOM 902 C C . ILE A 1 108 ? 9.268 -1.017 4.785 1.00 71.00 108 ILE A C 1
ATOM 904 O O . ILE A 1 108 ? 10.373 -0.544 4.540 1.00 71.00 108 ILE A O 1
ATOM 908 N N . TYR A 1 109 ? 8.412 -0.410 5.607 1.00 68.62 109 TYR A N 1
ATOM 909 C CA . TYR A 1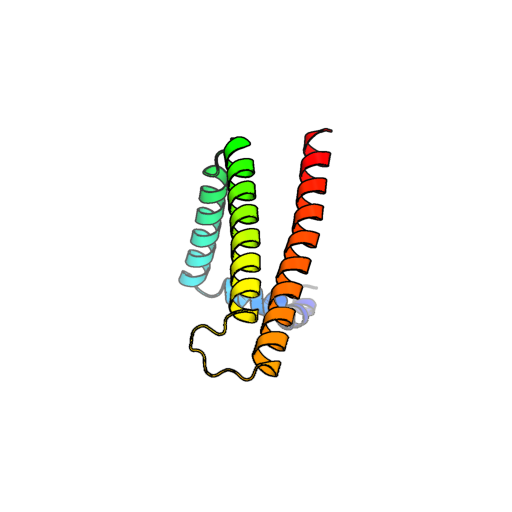 109 ? 8.665 0.891 6.229 1.00 68.62 109 TYR A CA 1
ATOM 910 C C . TYR A 1 109 ? 9.884 0.869 7.164 1.00 68.62 109 TYR A C 1
ATOM 912 O O . TYR A 1 109 ? 10.697 1.792 7.137 1.00 68.62 109 TYR A O 1
ATOM 920 N N . LEU A 1 110 ? 10.050 -0.204 7.948 1.00 69.06 110 LEU A N 1
ATOM 921 C CA . LEU A 1 110 ? 11.246 -0.430 8.768 1.00 69.06 110 LEU A CA 1
ATOM 922 C C . LEU A 1 110 ? 12.509 -0.533 7.905 1.00 69.06 110 LEU A C 1
ATOM 924 O O . LEU A 1 110 ? 13.517 0.090 8.227 1.00 69.06 110 LEU A O 1
ATOM 928 N N . HIS A 1 111 ? 12.450 -1.269 6.793 1.00 68.69 111 HIS A N 1
ATOM 929 C CA . HIS A 1 111 ? 13.583 -1.424 5.880 1.00 68.69 111 HIS A CA 1
ATOM 930 C C . HIS A 1 111 ? 13.982 -0.098 5.212 1.00 68.69 111 HIS A C 1
ATOM 932 O O . HIS A 1 111 ? 15.165 0.234 5.174 1.00 68.69 111 HIS A O 1
ATOM 938 N N . TYR A 1 112 ? 13.007 0.689 4.742 1.00 66.62 112 TYR A N 1
ATOM 939 C CA . TYR A 1 112 ? 13.261 2.006 4.153 1.00 66.62 112 TYR A CA 1
ATOM 940 C C . TYR A 1 112 ? 13.812 3.002 5.174 1.00 66.62 112 TYR A C 1
ATOM 942 O O . TYR A 1 112 ? 14.781 3.688 4.869 1.00 66.62 112 TYR A O 1
ATOM 950 N N . ASN A 1 113 ? 13.257 3.054 6.390 1.00 66.12 113 ASN A N 1
ATOM 951 C CA . ASN A 1 113 ? 13.803 3.923 7.433 1.00 66.12 113 ASN A CA 1
ATOM 952 C C . ASN A 1 113 ? 15.247 3.543 7.781 1.00 66.12 113 ASN A C 1
ATOM 954 O O . ASN A 1 113 ? 16.099 4.415 7.837 1.00 66.12 113 ASN A O 1
ATOM 958 N N . ILE A 1 114 ? 15.568 2.259 7.950 1.00 68.69 114 ILE A N 1
ATOM 959 C CA . ILE A 1 114 ? 16.944 1.839 8.267 1.00 68.69 114 ILE A CA 1
ATOM 960 C C . ILE A 1 114 ? 17.929 2.224 7.151 1.00 68.69 114 ILE A C 1
ATOM 962 O O . ILE A 1 114 ? 19.020 2.699 7.452 1.00 68.69 114 ILE A O 1
ATOM 966 N N . LEU A 1 115 ? 17.546 2.066 5.879 1.00 65.06 115 LEU A N 1
ATOM 967 C CA . LEU A 1 115 ? 18.371 2.462 4.729 1.00 65.06 115 LEU A CA 1
ATOM 968 C C . LEU A 1 115 ? 18.561 3.979 4.598 1.00 65.06 115 LEU A C 1
ATOM 970 O O . LEU A 1 115 ? 19.531 4.405 3.987 1.00 65.06 115 LEU A O 1
ATOM 974 N N . LEU A 1 116 ? 17.644 4.786 5.135 1.00 58.12 116 LEU A N 1
ATOM 975 C CA . LEU A 1 116 ? 17.728 6.250 5.096 1.00 58.12 116 LEU A CA 1
ATOM 976 C C . LEU A 1 116 ? 18.582 6.843 6.224 1.00 58.12 116 LEU A C 1
ATOM 978 O O . LEU A 1 116 ? 18.962 8.008 6.145 1.00 58.12 116 LEU A O 1
ATOM 982 N N . TRP A 1 117 ? 18.875 6.060 7.266 1.00 53.81 117 TRP A N 1
ATOM 983 C CA . TRP A 1 117 ? 19.671 6.470 8.430 1.00 53.81 117 TRP A CA 1
ATOM 984 C C . TRP A 1 117 ? 21.133 5.971 8.399 1.00 53.81 117 TRP A C 1
ATOM 986 O O . TRP A 1 117 ? 21.868 6.209 9.360 1.00 53.81 117 TRP A O 1
ATOM 996 N N . ILE A 1 118 ? 21.560 5.301 7.320 1.00 49.09 118 ILE A N 1
ATOM 997 C CA . ILE A 1 118 ? 22.950 4.879 7.037 1.00 49.09 118 ILE A CA 1
ATOM 998 C C . ILE A 1 118 ? 23.467 5.676 5.841 1.00 49.09 118 ILE A C 1
ATOM 1000 O O . ILE A 1 118 ? 24.621 6.153 5.917 1.00 49.09 118 ILE A O 1
#

InterPro domains:
  IPR007720 Phosphatidylinositol N-acetylglucosaminyltransferase subunit Q/GPI1 [PF05024] (23-106)
  IPR007720 Phosphatidylinositol N-acetylglucosaminyltransferase subunit Q/GPI1 [PTHR21329] (25-118)

Solvent-accessible surface area (backbone atoms only — not comparable to full-atom values): 6707 Å² total; per-residue (Å²): 115,72,82,72,48,51,70,60,51,68,70,33,67,66,48,50,49,48,51,54,53,61,56,48,72,68,48,40,48,50,53,49,50,52,52,51,49,51,52,51,49,62,74,63,53,70,86,51,62,65,57,57,54,50,48,52,51,52,52,53,52,51,53,52,51,50,51,52,51,42,56,45,47,56,77,44,60,85,80,57,92,62,56,69,71,56,41,50,49,52,35,51,54,51,52,51,52,52,50,53,49,52,57,54,48,52,53,49,53,50,53,53,52,56,64,73,76,108

Mean predicted aligned error: 13.25 Å

pLDDT: mean 78.63, std 11.4, range [49.09, 96.12]

Secondary structure (DSSP, 8-state):
-HHHHHHHHHT-HHHHHHHHHSSSHHHHHHHHHHHHHHHHHHHHS---HHHHHHHHHHHHHHHHHHHHHHHHHHHS--S----HHHHHHHHHHHHHHHHHHHHHHHHHHHHHHHHH--